Protein AF-A0A0V1DNV1-F1 (afdb_monomer)

Organism: Trichinella pseudospiralis (NCBI:txid6337)

Nearest PDB structures (foldseek):
  6cmq-assembly1_A  TM=8.969E-01  e=8.368E-05  Homo sapiens
  6cmq-assembly4_D  TM=8.679E-01  e=8.983E-05  Homo sapiens
  3ps5-assembly1_A  TM=7.037E-01  e=4.275E-04  Homo sapiens
  8u7w-assembly1_A  TM=4.951E-01  e=1.193E-04  Homo sapiens
  5xzr-assembly1_A  TM=4.798E-01  e=5.289E-04  Homo sapiens

Foldseek 3Di:
DVVVLVVCQVVWDADPVRDTHHPDDDPDDPDDDPVCVVVVVVQQCPDDDCGGVVNVVVVVVVVVVD

Mean predicted aligned error: 4.25 Å

Secondary structure (DSSP, 8-state):
-HHHHHHHHHS-EE-TTSPEE---S--------GGGHHHHHHHHTSS-GGGSHHHHHHHHHHHHH-

Structure (mmCIF, N/CA/C/O backbone):
data_AF-A0A0V1DNV1-F1
#
_entry.id   AF-A0A0V1DNV1-F1
#
loop_
_atom_site.group_PDB
_atom_site.id
_atom_site.type_symbol
_atom_site.label_atom_id
_atom_site.label_alt_id
_atom_site.label_comp_id
_atom_site.label_asym_id
_atom_site.label_entity_id
_atom_site.label_seq_id
_atom_site.pdbx_PDB_ins_code
_atom_site.Cartn_x
_atom_site.Cartn_y
_atom_site.Cartn_z
_atom_site.occupancy
_atom_site.B_iso_or_equiv
_atom_site.auth_seq_id
_atom_site.auth_comp_id
_atom_site.auth_asym_id
_atom_site.auth_atom_id
_atom_site.pdbx_PDB_model_num
ATOM 1 N N . LEU A 1 1 ? -11.508 4.005 -5.929 1.00 91.44 1 LEU A N 1
ATOM 2 C CA . LEU A 1 1 ? -10.976 3.277 -4.746 1.00 91.44 1 LEU A CA 1
ATOM 3 C C . LEU A 1 1 ? -10.157 4.180 -3.827 1.00 91.44 1 LEU A C 1
ATOM 5 O O . LEU A 1 1 ? -10.415 4.164 -2.635 1.00 91.44 1 LEU A O 1
ATOM 9 N N . LYS A 1 2 ? -9.217 4.984 -4.348 1.00 93.69 2 LYS A N 1
ATOM 10 C CA . LYS A 1 2 ? -8.452 5.951 -3.539 1.00 93.69 2 LYS A CA 1
ATOM 11 C C . LYS A 1 2 ? -9.358 6.859 -2.694 1.00 93.69 2 LYS A C 1
ATOM 13 O O . LYS A 1 2 ? -9.151 6.965 -1.494 1.00 93.69 2 LYS A O 1
ATOM 18 N N . ASP A 1 3 ? -10.417 7.397 -3.295 1.00 96.50 3 ASP A N 1
ATOM 19 C CA . ASP A 1 3 ? -11.357 8.285 -2.594 1.00 96.50 3 ASP A CA 1
ATOM 20 C C . ASP A 1 3 ? -12.134 7.577 -1.477 1.00 96.50 3 ASP A C 1
ATOM 22 O O . ASP A 1 3 ? -12.434 8.179 -0.453 1.00 96.50 3 ASP A O 1
ATOM 26 N N . LEU A 1 4 ? -12.401 6.277 -1.639 1.00 96.56 4 LEU A N 1
ATOM 27 C CA . LEU A 1 4 ? -13.053 5.459 -0.615 1.00 96.56 4 LEU A CA 1
ATOM 28 C C . LEU A 1 4 ? -12.147 5.280 0.609 1.00 96.56 4 LEU A C 1
ATOM 30 O O . LEU A 1 4 ? -12.592 5.432 1.742 1.00 96.56 4 LEU A O 1
ATOM 34 N N . VAL A 1 5 ? -10.863 4.990 0.374 1.00 95.56 5 VAL A N 1
ATOM 35 C CA . VAL A 1 5 ? -9.859 4.873 1.441 1.00 95.56 5 VAL A CA 1
ATOM 36 C C . VAL A 1 5 ? -9.702 6.205 2.172 1.00 95.56 5 VAL A C 1
ATOM 38 O O . VAL A 1 5 ? -9.678 6.227 3.399 1.00 95.56 5 VAL A O 1
ATOM 41 N N . GLU A 1 6 ? -9.653 7.320 1.441 1.00 95.75 6 GLU A N 1
ATOM 42 C CA . GLU A 1 6 ? -9.535 8.657 2.034 1.00 95.75 6 GLU A CA 1
ATOM 43 C C . GLU A 1 6 ? -10.782 9.077 2.820 1.00 95.75 6 GLU A C 1
ATOM 45 O O . GLU A 1 6 ? -10.659 9.689 3.883 1.00 95.75 6 GLU A O 1
ATOM 50 N N . HIS A 1 7 ? -11.977 8.704 2.355 1.00 96.25 7 HIS A N 1
ATOM 51 C CA . HIS A 1 7 ? -13.216 8.905 3.103 1.00 96.25 7 HIS A CA 1
ATOM 52 C C . HIS A 1 7 ? -13.158 8.203 4.466 1.00 96.25 7 HIS A C 1
ATOM 54 O O . HIS A 1 7 ? -13.297 8.853 5.502 1.00 96.25 7 HIS A O 1
ATOM 60 N N . TYR A 1 8 ? -12.853 6.903 4.484 1.00 96.69 8 TYR A N 1
ATOM 61 C CA . TYR A 1 8 ? -12.809 6.126 5.728 1.00 96.69 8 TYR A CA 1
ATOM 62 C C . TYR A 1 8 ? -11.582 6.402 6.604 1.00 96.69 8 TYR A C 1
ATOM 64 O O . TYR A 1 8 ? -11.553 6.037 7.779 1.00 96.69 8 TYR A O 1
ATOM 72 N N . ARG A 1 9 ? -10.576 7.103 6.073 1.00 95.19 9 ARG A N 1
ATOM 73 C CA . ARG A 1 9 ? -9.498 7.687 6.878 1.00 95.19 9 ARG A CA 1
ATOM 74 C C . ARG A 1 9 ? -9.990 8.815 7.781 1.00 95.19 9 ARG A C 1
ATOM 76 O O . ARG A 1 9 ? -9.496 8.958 8.894 1.00 95.19 9 ARG A O 1
ATOM 83 N N . ARG A 1 10 ? -10.938 9.621 7.290 1.00 95.56 10 ARG A N 1
ATOM 84 C CA . ARG A 1 10 ? -11.527 10.766 8.010 1.00 95.56 10 ARG A CA 1
ATOM 85 C C . ARG A 1 10 ? -12.738 10.365 8.843 1.00 95.56 10 ARG A C 1
ATOM 87 O O . ARG A 1 10 ? -12.995 10.971 9.877 1.00 95.56 10 ARG A O 1
ATOM 94 N N . SER A 1 11 ? -13.462 9.348 8.390 1.00 96.81 11 SER A N 1
ATOM 95 C CA . SER A 1 11 ? -14.660 8.823 9.036 1.00 96.81 11 SER A CA 1
ATOM 96 C C . SER A 1 11 ? -14.469 7.328 9.308 1.00 96.81 11 SER A C 1
ATOM 98 O O . SER A 1 11 ? -14.786 6.521 8.440 1.00 96.81 11 SER A O 1
ATOM 100 N N . PRO A 1 12 ? -13.914 6.945 10.475 1.00 96.12 12 PRO A N 1
ATOM 101 C CA . PRO A 1 12 ? -13.653 5.549 10.820 1.00 96.12 12 PRO A CA 1
ATOM 102 C C . PRO A 1 12 ? -14.916 4.684 10.769 1.00 96.12 12 PRO A C 1
ATOM 104 O O . PRO A 1 12 ? -16.015 5.147 11.078 1.00 96.12 12 PRO A O 1
ATOM 107 N N . MET A 1 13 ? -14.754 3.412 10.408 1.00 97.00 13 MET A N 1
ATOM 108 C CA . MET A 1 13 ? -15.858 2.447 10.386 1.00 97.00 13 MET A CA 1
ATOM 109 C C . MET A 1 13 ? -16.032 1.799 11.754 1.00 97.00 13 MET A C 1
ATOM 111 O O . MET A 1 13 ? -15.090 1.742 12.540 1.00 97.00 13 MET A O 1
ATOM 115 N N . VAL A 1 14 ? -17.217 1.261 12.019 1.00 97.50 14 VAL A N 1
ATOM 116 C CA . VAL A 1 14 ? -17.499 0.504 13.241 1.00 97.50 14 VAL A CA 1
ATOM 117 C C . VAL A 1 14 ? -17.881 -0.919 12.849 1.00 97.50 14 VAL A C 1
ATOM 119 O O . VAL A 1 14 ? -18.736 -1.115 11.987 1.00 97.50 14 VAL A O 1
ATOM 122 N N . GLU A 1 15 ? -17.226 -1.910 13.447 1.00 97.06 15 GLU A N 1
ATOM 123 C CA . GLU A 1 15 ? -17.586 -3.322 13.306 1.00 97.06 15 GLU A CA 1
ATOM 124 C C . GLU A 1 15 ? -18.895 -3.640 14.035 1.00 97.06 15 GLU A C 1
ATOM 126 O O . GLU A 1 15 ? -19.333 -2.914 14.926 1.00 97.06 15 GLU A O 1
ATOM 131 N N . THR A 1 16 ? -19.505 -4.785 13.723 1.00 97.19 16 THR A N 1
ATOM 132 C CA . THR A 1 16 ? -20.731 -5.255 14.396 1.00 97.19 16 THR A CA 1
ATOM 133 C C . THR A 1 16 ? -20.551 -5.483 15.899 1.00 97.19 16 THR A C 1
ATOM 135 O O . THR A 1 16 ? -21.522 -5.444 16.646 1.00 97.19 16 THR A O 1
ATOM 138 N N . SER A 1 17 ? -19.314 -5.704 16.349 1.00 96.50 17 SER A N 1
ATOM 139 C CA . SER A 1 17 ? -18.915 -5.795 17.758 1.00 96.50 17 SER A CA 1
ATOM 140 C C . SER A 1 17 ? -18.927 -4.445 18.492 1.00 96.50 17 SER A C 1
ATOM 142 O O . SER A 1 17 ? -18.787 -4.414 19.712 1.00 96.50 17 SER A O 1
ATOM 144 N N . GLY A 1 18 ? -19.063 -3.328 17.767 1.00 95.56 18 GLY A N 1
ATOM 145 C CA . GLY A 1 18 ? -18.927 -1.967 18.287 1.00 95.56 18 GLY A CA 1
ATOM 146 C C . GLY A 1 18 ? -17.493 -1.424 18.255 1.00 95.56 18 GLY A C 1
ATOM 147 O O . GLY A 1 18 ? -17.271 -0.270 18.621 1.00 95.56 18 GLY A O 1
ATOM 148 N N . SER A 1 19 ? -16.507 -2.212 17.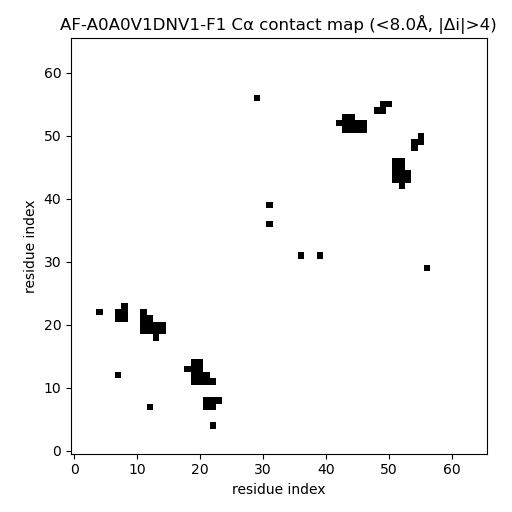810 1.00 97.19 19 SER A N 1
ATOM 149 C CA . SER A 1 19 ? -15.114 -1.764 17.684 1.00 97.19 19 SER A CA 1
ATOM 150 C C . SER A 1 19 ? -14.924 -0.790 16.515 1.00 97.19 19 SER A C 1
ATOM 152 O O . SER A 1 19 ? -15.375 -1.049 15.403 1.00 97.19 19 SER A O 1
ATOM 154 N N . VAL A 1 20 ? -14.217 0.324 16.747 1.00 97.12 20 VAL A N 1
ATOM 155 C CA . VAL A 1 20 ? -13.946 1.34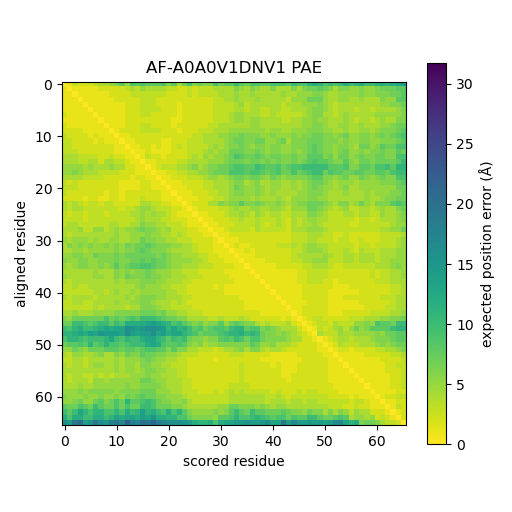5 15.717 1.00 97.12 20 VAL A CA 1
ATOM 156 C C . VAL A 1 20 ? -12.645 1.046 14.964 1.00 97.12 20 VAL A C 1
ATOM 158 O O . VAL A 1 20 ? -11.553 1.052 15.540 1.00 97.12 20 VAL A O 1
ATOM 161 N N . VAL A 1 21 ? -12.745 0.859 13.652 1.00 96.81 21 VAL A N 1
ATOM 162 C CA . VAL A 1 21 ? -11.638 0.560 12.740 1.00 96.81 21 VAL 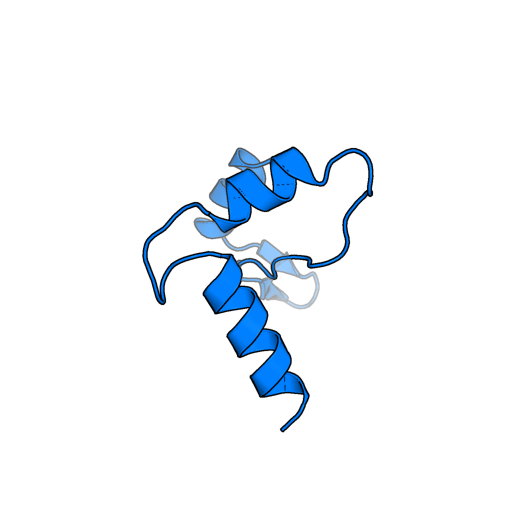A CA 1
ATOM 163 C C . VAL A 1 21 ? -11.083 1.845 12.135 1.00 96.81 21 VAL A C 1
ATOM 165 O O . VAL A 1 21 ? -11.750 2.535 11.363 1.00 96.81 21 VAL A O 1
ATOM 168 N N . HIS A 1 22 ? -9.819 2.133 12.449 1.00 96.25 22 HIS A N 1
ATOM 169 C CA . HIS A 1 22 ? -9.102 3.312 11.967 1.00 96.25 22 HIS A CA 1
ATOM 170 C C . HIS A 1 22 ? -8.075 2.939 10.892 1.00 96.25 22 HIS A C 1
ATOM 172 O O . HIS A 1 22 ? -7.159 2.153 11.141 1.00 96.25 22 HIS A O 1
ATOM 178 N N . LEU A 1 23 ? -8.163 3.571 9.720 1.00 95.9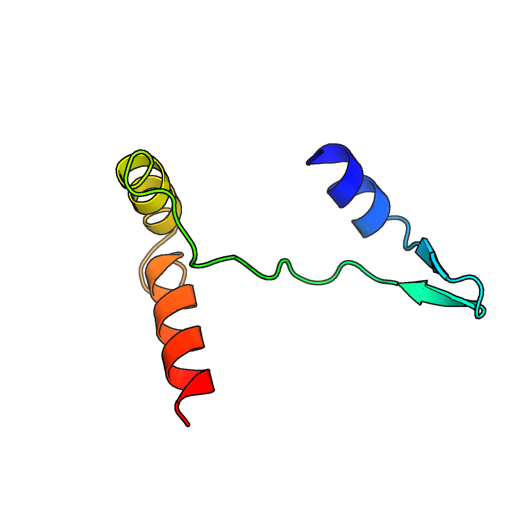4 23 LEU A N 1
ATOM 179 C CA . LEU A 1 23 ? -7.172 3.421 8.650 1.00 95.94 23 LEU A CA 1
ATOM 180 C C . LEU A 1 23 ? -5.945 4.312 8.922 1.00 95.94 23 LEU A C 1
ATOM 182 O O . LEU A 1 23 ? -5.869 5.446 8.451 1.00 95.94 23 LEU A O 1
ATOM 186 N N . LYS A 1 24 ? -4.979 3.811 9.703 1.00 91.94 24 LYS A N 1
ATOM 187 C CA . LYS A 1 24 ? -3.783 4.581 10.103 1.00 91.94 24 LYS A CA 1
ATOM 188 C C . LYS A 1 24 ? -2.767 4.718 8.964 1.00 91.94 24 LYS A C 1
ATOM 190 O O . LYS A 1 24 ? -2.651 5.773 8.333 1.00 91.94 24 LYS A O 1
ATOM 195 N N . HIS A 1 25 ? -2.060 3.632 8.668 1.00 89.69 25 HIS A N 1
ATOM 196 C CA . HIS A 1 25 ? -1.006 3.584 7.657 1.00 89.69 25 HIS A CA 1
ATOM 197 C C . HIS A 1 25 ? -1.264 2.421 6.694 1.00 89.69 25 HIS A C 1
ATOM 199 O O . HIS A 1 25 ? -1.742 1.373 7.134 1.00 89.69 25 HIS A O 1
ATOM 205 N N . PRO A 1 26 ? -0.995 2.594 5.388 1.00 91.12 26 PRO A N 1
ATOM 206 C CA . PRO A 1 26 ? -1.115 1.503 4.435 1.00 91.12 26 PRO A CA 1
ATOM 207 C C . PRO A 1 26 ? -0.044 0.446 4.714 1.00 91.12 26 PRO A C 1
ATOM 209 O O . PRO A 1 26 ? 1.113 0.777 4.955 1.00 91.12 26 PRO A O 1
ATOM 212 N N . LEU A 1 27 ? -0.420 -0.827 4.624 1.00 90.38 27 LEU A N 1
ATOM 213 C CA . LEU A 1 27 ? 0.546 -1.916 4.542 1.00 90.38 27 LEU A CA 1
ATOM 214 C C . LEU A 1 27 ? 0.921 -2.106 3.068 1.00 90.38 27 LEU A C 1
ATOM 216 O O . LEU A 1 27 ? 0.160 -2.691 2.295 1.00 90.38 27 LEU A O 1
ATOM 220 N N . ASN A 1 28 ? 2.059 -1.545 2.660 1.00 91.75 28 ASN A N 1
ATOM 221 C CA . ASN A 1 28 ? 2.537 -1.642 1.281 1.00 91.75 28 ASN A CA 1
ATOM 222 C C . ASN A 1 28 ? 2.918 -3.094 0.940 1.00 91.75 28 ASN A C 1
ATOM 224 O O . ASN A 1 28 ? 3.545 -3.784 1.738 1.00 91.75 28 ASN A O 1
ATOM 228 N N . THR A 1 29 ? 2.530 -3.566 -0.250 1.00 92.38 29 THR A N 1
ATOM 229 C CA . THR A 1 29 ? 2.839 -4.931 -0.705 1.00 92.38 29 THR A CA 1
ATOM 230 C C . THR A 1 29 ? 4.136 -4.982 -1.509 1.00 92.38 29 THR A C 1
ATOM 232 O O . THR A 1 29 ? 4.375 -4.132 -2.368 1.00 92.38 29 THR A O 1
ATOM 235 N N . THR A 1 30 ? 4.933 -6.024 -1.268 1.00 94.50 30 THR A N 1
A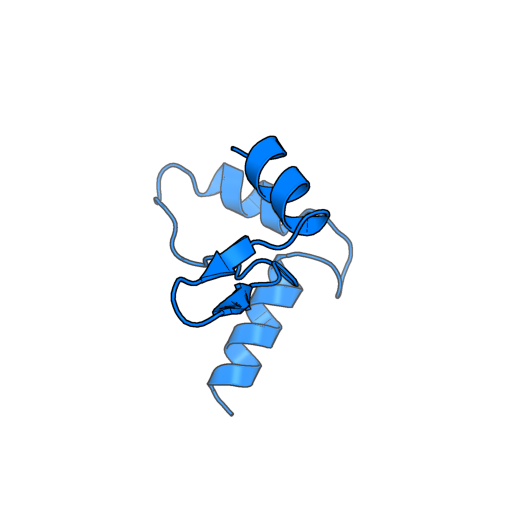TOM 236 C CA . THR A 1 30 ? 6.166 -6.334 -2.008 1.00 94.50 30 THR A CA 1
ATOM 237 C C . THR A 1 30 ? 5.927 -7.316 -3.161 1.00 94.50 30 THR A C 1
ATOM 239 O O . THR A 1 30 ? 6.781 -7.473 -4.032 1.00 94.50 30 THR A O 1
ATOM 242 N N . LYS A 1 31 ? 4.759 -7.980 -3.209 1.00 95.69 31 LYS A N 1
ATOM 243 C CA . LYS A 1 31 ? 4.409 -8.895 -4.303 1.00 95.69 31 LYS A CA 1
ATOM 244 C C . LYS A 1 31 ? 4.159 -8.095 -5.576 1.00 95.69 31 LYS A C 1
ATOM 246 O O . LYS A 1 31 ? 3.332 -7.185 -5.593 1.00 95.69 31 LYS A O 1
ATOM 251 N N . ILE A 1 32 ? 4.817 -8.489 -6.661 1.00 95.94 32 ILE A N 1
ATOM 252 C CA . ILE A 1 32 ? 4.722 -7.804 -7.950 1.00 95.94 32 ILE A CA 1
ATOM 253 C C . ILE A 1 32 ? 4.420 -8.767 -9.091 1.00 95.94 32 ILE A C 1
ATOM 255 O O . ILE A 1 32 ? 4.813 -9.933 -9.065 1.00 95.94 32 ILE A O 1
ATOM 259 N N . ASN A 1 33 ? 3.732 -8.259 -10.113 1.00 96.62 33 ASN A N 1
ATOM 260 C CA . ASN A 1 33 ? 3.678 -8.921 -11.408 1.00 96.62 33 ASN A CA 1
ATOM 261 C C . ASN A 1 33 ? 4.963 -8.563 -12.182 1.00 96.62 33 ASN A C 1
ATOM 263 O O . ASN A 1 33 ? 5.213 -7.365 -12.361 1.00 96.62 33 ASN A O 1
ATOM 267 N N . PRO A 1 34 ? 5.748 -9.545 -12.668 1.00 96.00 34 PRO A N 1
ATOM 268 C CA . PRO A 1 34 ? 6.974 -9.287 -13.420 1.00 96.00 34 PRO A CA 1
ATOM 269 C C . PRO A 1 34 ? 6.801 -8.308 -14.586 1.00 96.00 34 PRO A C 1
ATOM 271 O O . PRO A 1 34 ? 7.670 -7.474 -14.812 1.00 96.00 34 PRO A O 1
ATOM 274 N N . THR A 1 35 ? 5.657 -8.324 -15.279 1.00 98.12 35 THR A N 1
ATOM 275 C CA . THR A 1 35 ? 5.403 -7.426 -16.422 1.00 98.12 35 THR A CA 1
ATOM 276 C C . THR A 1 35 ? 5.203 -5.961 -16.024 1.00 98.12 35 THR A C 1
ATOM 278 O O . THR A 1 35 ? 5.167 -5.091 -16.883 1.00 98.12 35 THR A O 1
ATOM 281 N N . SER A 1 36 ? 5.029 -5.679 -14.731 1.00 96.50 36 SER A N 1
ATOM 282 C CA . SER A 1 36 ? 4.821 -4.333 -14.177 1.00 96.50 36 SER A CA 1
ATOM 283 C C . SER A 1 36 ? 6.036 -3.799 -13.412 1.00 96.50 36 SER A C 1
ATOM 285 O O . SER A 1 36 ? 5.920 -2.796 -12.703 1.00 96.50 36 SER A O 1
ATOM 287 N N . ILE A 1 37 ? 7.193 -4.464 -13.534 1.00 97.38 37 ILE A N 1
ATOM 288 C CA . ILE A 1 37 ? 8.403 -4.137 -12.770 1.00 97.38 37 ILE A CA 1
ATOM 289 C C . ILE A 1 37 ? 8.833 -2.679 -12.956 1.00 97.38 37 ILE A C 1
ATOM 291 O O . ILE A 1 37 ? 9.103 -2.013 -11.961 1.00 97.38 37 ILE A O 1
ATOM 295 N N . ASP A 1 38 ? 8.791 -2.138 -14.175 1.00 97.81 38 ASP A N 1
ATOM 296 C CA . ASP A 1 38 ? 9.191 -0.749 -14.444 1.00 97.81 38 ASP A CA 1
ATOM 297 C C . ASP A 1 38 ? 8.321 0.257 -13.681 1.00 97.81 38 ASP A C 1
ATOM 299 O O . ASP A 1 38 ? 8.816 1.216 -13.085 1.00 97.81 38 ASP A O 1
ATOM 303 N N . GLY A 1 39 ? 7.010 0.000 -13.630 1.00 97.31 39 GLY A N 1
ATOM 304 C CA . GLY A 1 39 ? 6.072 0.804 -12.852 1.00 97.31 39 GLY A CA 1
ATOM 305 C C . GLY A 1 39 ? 6.343 0.716 -11.350 1.00 97.31 39 GLY A C 1
ATOM 306 O O . GLY A 1 39 ? 6.279 1.729 -10.650 1.00 97.31 39 GLY A O 1
ATOM 307 N N . ARG A 1 40 ? 6.695 -0.476 -10.847 1.00 97.25 40 ARG A N 1
ATOM 308 C CA . ARG A 1 40 ? 7.076 -0.660 -9.440 1.00 97.25 40 ARG A CA 1
ATOM 309 C C . ARG A 1 40 ? 8.356 0.097 -9.111 1.00 97.25 40 ARG A C 1
ATOM 311 O O . ARG A 1 40 ? 8.368 0.799 -8.103 1.00 97.25 40 ARG A O 1
ATOM 318 N N . VAL A 1 41 ? 9.388 -0.039 -9.942 1.00 96.75 41 VAL A N 1
ATOM 319 C CA . VAL A 1 41 ? 10.680 0.635 -9.767 1.00 96.75 41 VAL A CA 1
ATOM 320 C C . VAL A 1 41 ? 10.469 2.140 -9.748 1.00 96.75 41 VAL A C 1
ATOM 322 O O . VAL A 1 41 ? 10.862 2.782 -8.780 1.00 96.75 41 VAL A O 1
ATOM 325 N N . LYS A 1 42 ? 9.750 2.693 -10.732 1.00 97.12 42 LYS A N 1
ATOM 326 C CA . LYS A 1 42 ? 9.441 4.126 -10.779 1.00 97.12 42 LYS A CA 1
ATOM 327 C C . LYS A 1 42 ? 8.763 4.611 -9.497 1.00 97.12 42 LYS A C 1
ATOM 329 O O . LYS A 1 42 ? 9.151 5.642 -8.965 1.00 97.12 42 LYS A O 1
ATOM 334 N N . LYS A 1 43 ? 7.793 3.849 -8.981 1.00 95.31 43 LYS A N 1
ATOM 335 C CA . LYS A 1 43 ? 7.103 4.171 -7.725 1.00 95.31 43 LYS A CA 1
ATOM 336 C C . LYS A 1 43 ? 8.034 4.104 -6.507 1.00 95.31 43 LYS A C 1
ATOM 338 O O . LYS A 1 43 ? 7.919 4.930 -5.616 1.00 95.31 43 LYS A O 1
ATOM 343 N N . LEU A 1 44 ? 8.936 3.122 -6.436 1.00 95.69 44 LEU A N 1
ATOM 344 C CA . LEU A 1 44 ? 9.891 2.988 -5.322 1.00 95.69 44 LEU A CA 1
ATOM 345 C C . LEU A 1 44 ? 10.976 4.066 -5.326 1.00 95.69 44 LEU A C 1
ATOM 347 O O . LEU A 1 44 ? 11.512 4.387 -4.269 1.00 95.69 44 LEU A O 1
ATOM 351 N N . GLN A 1 45 ? 11.289 4.617 -6.500 1.00 95.94 45 GLN A N 1
ATOM 352 C CA . GLN A 1 45 ? 12.215 5.741 -6.653 1.00 95.94 45 GLN A CA 1
ATOM 353 C C . GLN A 1 45 ? 11.616 7.081 -6.213 1.00 95.94 45 GLN A C 1
ATOM 355 O O . GLN A 1 45 ? 12.357 8.053 -6.092 1.00 95.94 45 GLN A O 1
ATOM 360 N N . GLU A 1 46 ? 10.301 7.166 -5.988 1.00 93.75 46 GLU A N 1
ATOM 361 C CA . GLU A 1 46 ? 9.688 8.371 -5.430 1.00 93.75 46 GLU A CA 1
ATOM 362 C C . GLU A 1 46 ? 10.234 8.616 -4.011 1.00 93.75 46 GLU A C 1
ATOM 364 O O . GLU A 1 46 ? 10.271 7.702 -3.188 1.00 93.75 46 GLU A O 1
ATOM 369 N N . GLY A 1 47 ? 10.674 9.848 -3.733 1.00 89.50 47 GLY A N 1
ATOM 370 C CA . GLY A 1 47 ? 11.344 10.227 -2.482 1.00 89.50 47 GLY A CA 1
ATOM 371 C C . GLY A 1 47 ? 12.844 10.490 -2.661 1.00 89.50 47 GLY A C 1
ATOM 372 O O . GLY A 1 47 ? 13.356 10.528 -3.779 1.00 89.50 47 GLY A O 1
ATOM 373 N N . LYS A 1 48 ? 13.558 10.734 -1.558 1.00 87.38 48 LYS A N 1
ATOM 374 C CA . LYS A 1 48 ? 15.026 10.887 -1.540 1.00 87.38 48 LYS A CA 1
ATOM 375 C C . LYS A 1 48 ? 15.624 10.081 -0.394 1.00 87.38 48 LYS A C 1
ATOM 377 O O . LYS A 1 48 ? 15.074 10.094 0.707 1.00 87.38 48 LYS A O 1
ATOM 382 N N . ASP A 1 49 ? 16.747 9.418 -0.649 1.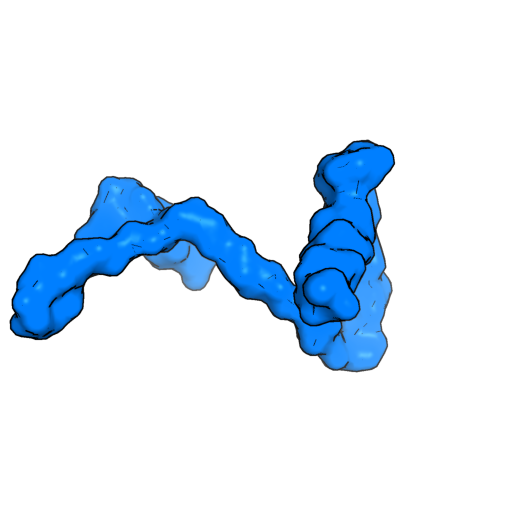00 87.44 49 ASP A N 1
ATOM 383 C CA . ASP A 1 49 ? 17.528 8.682 0.351 1.00 87.44 49 ASP A CA 1
ATOM 384 C C . ASP A 1 49 ? 16.644 7.780 1.238 1.00 87.44 49 ASP A C 1
ATOM 386 O O . ASP A 1 49 ? 15.934 6.902 0.738 1.00 87.44 49 ASP A O 1
ATOM 390 N N . GLN A 1 50 ? 16.630 8.055 2.546 1.00 86.12 50 GLN A N 1
ATOM 391 C CA . GLN A 1 50 ? 15.922 7.299 3.583 1.00 86.12 50 GLN A CA 1
ATOM 392 C C . GLN A 1 50 ? 14.392 7.445 3.551 1.00 86.12 50 GLN A C 1
ATOM 394 O O . GLN A 1 50 ? 13.691 6.841 4.355 1.00 86.12 50 GLN A O 1
ATOM 399 N N . THR A 1 51 ? 13.866 8.263 2.640 1.00 84.62 51 THR A N 1
ATOM 400 C CA . THR A 1 51 ? 12.420 8.443 2.423 1.00 84.62 51 THR A CA 1
ATOM 401 C C . THR A 1 51 ? 11.947 7.829 1.109 1.00 84.62 51 THR A C 1
ATOM 403 O O . THR A 1 51 ? 10.781 7.967 0.753 1.00 84.62 51 THR A O 1
ATOM 406 N N . SER A 1 52 ? 12.851 7.194 0.353 1.00 94.25 52 SER A N 1
ATOM 407 C CA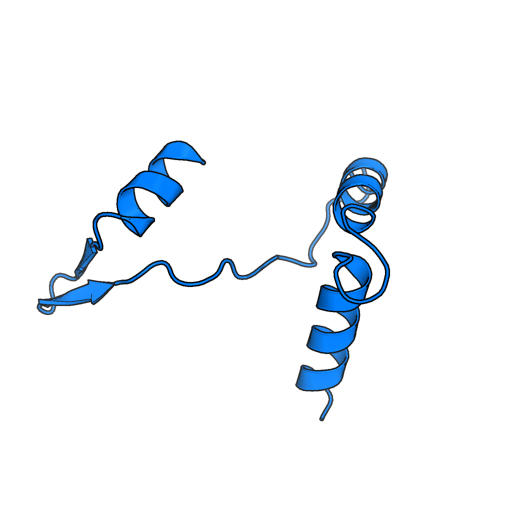 . SER A 1 52 ? 12.462 6.455 -0.845 1.00 94.25 52 SER A CA 1
ATOM 408 C C . SER A 1 52 ? 11.708 5.181 -0.476 1.00 94.25 52 SER A C 1
ATOM 410 O O . SER A 1 52 ? 11.988 4.550 0.546 1.00 94.25 52 SER A O 1
ATOM 412 N N . GLY A 1 53 ? 10.802 4.746 -1.350 1.00 94.75 53 GLY A N 1
ATOM 413 C CA . GLY A 1 53 ? 10.097 3.480 -1.155 1.00 94.75 53 GLY A CA 1
ATOM 414 C C . GLY A 1 53 ? 11.045 2.277 -1.078 1.00 94.75 53 GLY A C 1
ATOM 415 O O . GLY A 1 53 ? 10.752 1.315 -0.375 1.00 94.75 53 GLY A O 1
ATOM 416 N N . PHE A 1 54 ? 12.192 2.325 -1.770 1.00 95.56 54 PHE A N 1
ATOM 417 C CA . PHE A 1 54 ? 13.224 1.288 -1.649 1.00 95.56 54 PHE A CA 1
ATOM 418 C C . PHE A 1 54 ? 13.789 1.191 -0.235 1.00 95.56 54 PHE A C 1
ATOM 420 O O . PHE A 1 54 ? 13.983 0.086 0.268 1.00 95.56 54 PHE A O 1
ATOM 427 N N . TRP A 1 55 ? 14.045 2.335 0.401 1.00 94.94 55 TRP A N 1
ATOM 428 C CA . TRP A 1 55 ? 14.549 2.356 1.767 1.00 94.94 55 TRP A CA 1
ATOM 429 C C . TRP A 1 55 ? 13.512 1.826 2.758 1.00 94.94 55 TRP A C 1
ATOM 431 O O . TRP A 1 55 ? 13.849 1.014 3.614 1.00 94.94 55 TRP A O 1
ATOM 441 N N . GLU A 1 56 ? 12.241 2.208 2.599 1.00 92.62 56 GLU A N 1
ATOM 442 C CA . GLU A 1 56 ? 11.148 1.687 3.430 1.00 92.62 56 GLU A CA 1
ATOM 443 C C . GLU A 1 56 ? 11.033 0.157 3.347 1.00 92.62 56 GLU A C 1
ATOM 445 O O . GLU A 1 56 ? 10.930 -0.513 4.376 1.00 92.62 56 GLU A O 1
ATOM 450 N N . GLU A 1 57 ? 11.069 -0.418 2.139 1.00 94.62 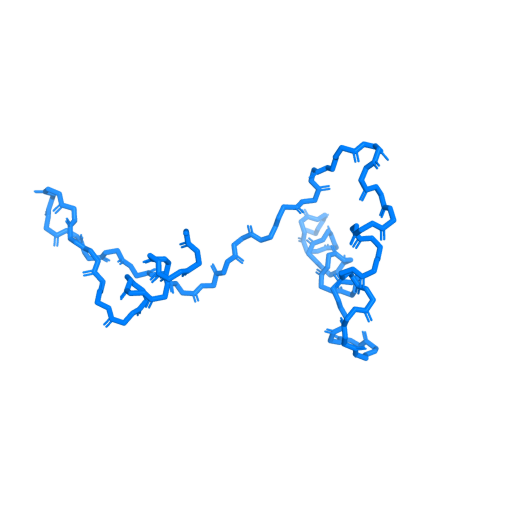57 GLU A N 1
ATOM 451 C CA . GLU A 1 57 ? 11.000 -1.876 1.970 1.00 94.62 57 GLU A CA 1
ATOM 452 C C . GLU A 1 57 ? 12.239 -2.589 2.523 1.00 94.62 57 GLU A C 1
ATOM 454 O O . GLU A 1 57 ? 12.111 -3.665 3.112 1.00 94.62 57 GLU A O 1
ATOM 459 N N . PHE A 1 58 ? 13.423 -1.991 2.367 1.00 93.81 58 PHE A N 1
ATOM 460 C CA . PHE A 1 58 ? 14.670 -2.530 2.906 1.00 93.81 58 PHE A CA 1
ATOM 461 C C . PHE A 1 58 ? 14.649 -2.588 4.440 1.00 93.81 58 PHE A C 1
ATOM 463 O O . PHE A 1 58 ? 14.910 -3.643 5.020 1.00 93.81 58 PHE A O 1
ATOM 470 N N . GLU A 1 59 ? 14.270 -1.492 5.101 1.00 92.56 59 GLU A N 1
ATOM 471 C CA . GLU A 1 59 ? 14.163 -1.430 6.563 1.00 92.56 59 GLU A CA 1
ATOM 472 C C . GLU A 1 59 ? 13.092 -2.386 7.097 1.00 92.56 59 GLU A C 1
ATOM 474 O O . GLU A 1 59 ? 13.299 -3.050 8.113 1.00 92.56 59 GLU A O 1
ATOM 479 N N . TYR A 1 60 ? 11.962 -2.516 6.396 1.00 91.00 60 TYR A N 1
ATOM 480 C CA . TYR A 1 60 ? 10.917 -3.467 6.771 1.00 91.00 60 TYR A CA 1
ATOM 481 C C . TYR A 1 60 ? 11.414 -4.918 6.716 1.00 91.00 60 TYR A C 1
ATOM 483 O O . TYR A 1 60 ? 11.178 -5.689 7.648 1.00 91.00 60 TYR A O 1
ATOM 491 N N . ALA A 1 61 ? 12.146 -5.289 5.661 1.00 90.62 61 ALA A N 1
ATOM 492 C CA . ALA A 1 61 ? 12.756 -6.612 5.557 1.00 90.62 61 ALA A CA 1
ATOM 493 C C . ALA A 1 61 ? 13.786 -6.853 6.675 1.00 90.62 61 ALA A C 1
ATOM 495 O O . ALA A 1 61 ? 13.780 -7.916 7.293 1.00 90.62 61 ALA A O 1
ATOM 496 N N . HIS A 1 62 ? 14.623 -5.858 6.982 1.00 92.31 62 HIS A N 1
ATOM 497 C CA . HIS A 1 62 ? 15.596 -5.926 8.077 1.00 92.31 62 HIS A CA 1
ATOM 498 C C . HIS A 1 62 ? 14.938 -6.098 9.447 1.00 92.31 62 HIS A C 1
ATOM 500 O O . HIS A 1 62 ? 15.425 -6.870 10.270 1.00 92.31 62 HIS A O 1
ATOM 506 N N . LEU A 1 63 ? 13.821 -5.409 9.691 1.00 90.56 63 LEU A N 1
ATOM 507 C CA . LEU A 1 63 ? 13.064 -5.518 10.935 1.00 90.56 63 LEU A CA 1
ATOM 508 C C . LEU A 1 63 ? 12.460 -6.914 11.129 1.00 90.56 63 LEU A C 1
ATOM 510 O O . LEU A 1 63 ? 12.459 -7.404 12.248 1.00 90.56 63 LEU A O 1
ATOM 514 N N . ILE A 1 64 ? 11.961 -7.553 10.065 1.00 87.44 64 ILE A N 1
ATOM 515 C CA . ILE A 1 64 ? 11.357 -8.897 10.151 1.00 87.44 64 ILE A CA 1
ATOM 516 C C . ILE A 1 64 ? 12.400 -9.983 10.444 1.00 87.44 64 ILE A C 1
ATOM 518 O O . ILE A 1 64 ? 12.071 -11.017 11.018 1.00 87.44 64 ILE A O 1
ATOM 522 N N . ILE A 1 65 ? 13.641 -9.780 10.004 1.00 87.06 65 ILE A N 1
ATOM 523 C CA . ILE A 1 65 ? 14.711 -10.780 10.126 1.00 87.06 65 ILE A CA 1
ATOM 524 C C . ILE A 1 65 ? 15.395 -10.727 11.510 1.00 87.06 65 ILE A C 1
ATOM 526 O O . ILE A 1 65 ? 16.142 -11.643 11.856 1.00 87.06 65 ILE A O 1
ATOM 530 N N . LYS A 1 66 ? 15.145 -9.683 12.304 1.00 76.25 66 LYS A N 1
ATOM 531 C CA . LYS A 1 66 ? 15.653 -9.532 13.674 1.00 76.25 66 LYS A CA 1
ATOM 532 C C . LYS A 1 66 ? 14.703 -10.115 14.710 1.00 76.25 66 LYS A C 1
ATOM 534 O O . LYS A 1 66 ? 15.234 -10.662 15.701 1.00 76.25 66 LYS A O 1
#

Solvent-accessible surface area (backbone atoms only — not comparable to full-atom values): 416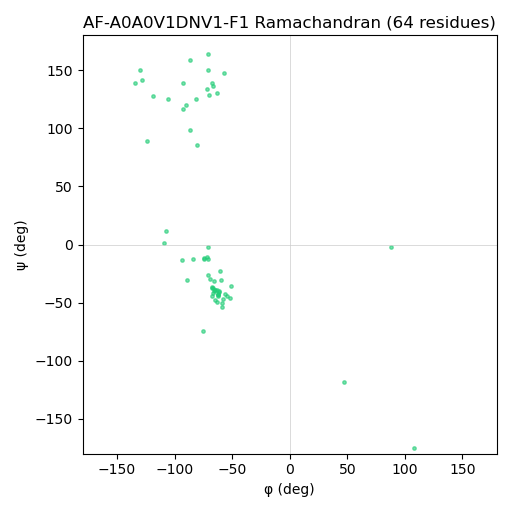2 Å² total; per-residue (Å²): 109,71,67,58,56,55,48,35,50,78,50,59,47,67,47,96,87,68,52,75,48,72,64,80,75,85,84,82,77,86,84,75,60,79,94,47,45,68,61,51,51,58,58,27,60,45,66,58,76,84,60,11,43,54,41,52,52,49,53,51,54,55,59,74,75,106

Radius of gyration: 15.78 Å; Cα contacts (8 Å, |Δi|>4): 37; chains: 1; bounding box: 38×22×35 Å

pLDDT: mean 93.92, std 3.92, range [76.25, 98.12]

Sequence (66 aa):
LKDLVEHYRRSPMVETSGSVVHLKHPLNTTKINPTSIDGRVKKLQEGKDQTSGFWEEFEYAHLIIK